Protein AF-A0A1D6JDD2-F1 (afdb_monomer_lite)

Foldseek 3Di:
DQEDPPPVVCVVVRYYPDDDDDDDDDDPVQDDDDDDDVVVVVPDDPVRVVVVVVCVVVVVVVVVVD

Structure (mmCIF, N/CA/C/O backbone):
data_AF-A0A1D6JDD2-F1
#
_entry.id   AF-A0A1D6JDD2-F1
#
loop_
_atom_site.group_PDB
_atom_site.id
_atom_site.type_symbol
_atom_site.label_atom_id
_atom_site.label_alt_id
_atom_site.label_comp_id
_atom_site.label_asym_id
_atom_site.label_entity_id
_atom_site.label_seq_id
_atom_site.pdbx_PDB_ins_code
_atom_site.Cartn_x
_atom_site.Cartn_y
_atom_site.Cartn_z
_atom_site.occupancy
_atom_site.B_iso_or_equiv
_atom_site.auth_seq_id
_atom_site.auth_comp_id
_atom_site.auth_asym_id
_atom_site.auth_atom_id
_atom_site.pdbx_PDB_model_num
ATOM 1 N N . MET A 1 1 ? 12.842 6.671 -6.574 1.00 78.81 1 MET A N 1
ATOM 2 C CA . MET A 1 1 ? 11.846 5.653 -6.968 1.00 78.81 1 MET A CA 1
ATOM 3 C C . MET A 1 1 ? 12.444 4.838 -8.110 1.00 78.81 1 MET A C 1
ATOM 5 O O . MET A 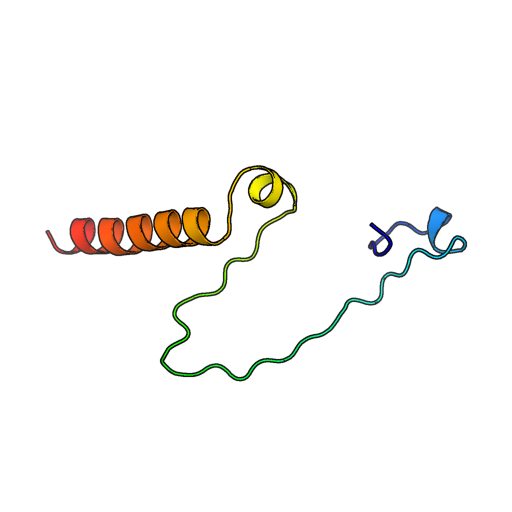1 1 ? 12.849 5.443 -9.088 1.00 78.81 1 MET A O 1
ATOM 9 N N . SER A 1 2 ? 12.594 3.517 -7.969 1.00 89.44 2 SER A N 1
ATOM 10 C CA . SER A 1 2 ? 13.188 2.641 -9.006 1.00 89.44 2 SER A CA 1
ATOM 11 C C . SER A 1 2 ? 12.145 1.964 -9.903 1.00 89.44 2 SER A C 1
ATOM 13 O O . SER A 1 2 ? 12.487 1.150 -10.758 1.00 89.44 2 SER A O 1
ATOM 15 N N . ARG A 1 3 ? 10.860 2.275 -9.695 1.00 91.44 3 ARG A N 1
ATOM 16 C CA . ARG A 1 3 ? 9.742 1.676 -10.420 1.00 91.44 3 ARG A CA 1
ATOM 17 C C . ARG A 1 3 ? 8.758 2.743 -10.866 1.00 91.44 3 ARG A C 1
ATOM 19 O O . ARG A 1 3 ? 8.357 3.556 -10.042 1.00 91.44 3 ARG A O 1
ATOM 26 N N . ALA A 1 4 ? 8.368 2.724 -12.134 1.00 90.50 4 ALA A N 1
ATOM 27 C CA . ALA A 1 4 ? 7.421 3.678 -12.699 1.00 90.50 4 ALA A CA 1
ATOM 28 C C . ALA A 1 4 ? 6.755 3.114 -13.963 1.00 90.50 4 ALA A C 1
ATOM 30 O O . ALA A 1 4 ? 7.281 2.212 -14.625 1.00 90.50 4 ALA A O 1
ATOM 31 N N . PHE A 1 5 ? 5.590 3.662 -14.305 1.00 89.94 5 PHE A N 1
ATOM 32 C CA . PHE A 1 5 ? 4.910 3.406 -15.574 1.00 89.94 5 PHE A CA 1
ATOM 33 C C . PHE A 1 5 ? 5.215 4.524 -16.574 1.00 89.94 5 PHE A C 1
ATOM 35 O O . PHE A 1 5 ? 5.333 5.678 -16.185 1.00 89.94 5 PHE A O 1
ATOM 42 N N . GLY A 1 6 ? 5.307 4.194 -17.866 1.00 86.25 6 GLY A N 1
ATOM 43 C CA . GLY A 1 6 ? 5.420 5.189 -18.946 1.00 86.25 6 GLY A CA 1
ATOM 44 C C . GLY A 1 6 ? 6.796 5.849 -19.114 1.00 86.25 6 GLY A C 1
ATOM 45 O O . GLY A 1 6 ? 7.018 6.548 -20.097 1.00 86.25 6 GLY A O 1
ATOM 46 N N . ASP A 1 7 ? 7.741 5.568 -18.220 1.00 83.94 7 ASP A N 1
ATOM 47 C CA . ASP A 1 7 ? 9.094 6.132 -18.192 1.00 83.94 7 ASP A CA 1
ATOM 48 C C . ASP A 1 7 ? 10.064 5.440 -19.178 1.00 83.94 7 ASP A C 1
ATOM 50 O O . ASP A 1 7 ? 11.178 5.039 -18.837 1.00 83.94 7 ASP A O 1
ATOM 54 N N . TYR A 1 8 ? 9.642 5.291 -20.439 1.00 80.69 8 TYR A N 1
ATOM 55 C CA . TYR A 1 8 ? 10.321 4.477 -21.461 1.00 80.69 8 TYR A CA 1
ATOM 56 C C . TYR A 1 8 ? 11.793 4.845 -21.694 1.00 80.69 8 TYR A C 1
ATOM 58 O O . TYR A 1 8 ? 12.622 3.958 -21.892 1.00 80.69 8 TYR A O 1
ATOM 66 N N . TYR A 1 9 ? 12.138 6.135 -21.634 1.00 83.62 9 TYR A N 1
ATOM 67 C CA . TYR A 1 9 ? 13.515 6.601 -21.836 1.00 83.62 9 TYR A CA 1
ATOM 68 C C . TYR A 1 9 ? 14.477 6.120 -20.744 1.00 83.62 9 TYR A C 1
ATOM 70 O O . TYR A 1 9 ? 15.656 5.909 -21.022 1.00 83.62 9 TYR A O 1
ATOM 78 N N . ILE A 1 10 ? 13.985 5.922 -19.518 1.00 87.75 10 ILE A N 1
ATOM 79 C CA . ILE A 1 10 ? 14.810 5.523 -18.370 1.00 87.75 10 ILE A CA 1
ATOM 80 C C . ILE A 1 10 ? 14.677 4.036 -18.016 1.00 87.75 10 ILE A C 1
ATOM 82 O O . ILE A 1 10 ? 15.432 3.541 -17.179 1.00 87.75 10 ILE A O 1
ATOM 86 N N . MET A 1 11 ? 13.792 3.291 -18.690 1.00 82.75 11 MET A N 1
ATOM 87 C CA . MET A 1 11 ? 13.651 1.841 -18.490 1.00 82.75 11 MET A CA 1
ATOM 88 C C . MET A 1 11 ? 14.964 1.081 -18.742 1.00 82.75 11 MET A C 1
ATOM 90 O O . MET A 1 11 ? 15.287 0.143 -18.018 1.00 82.75 11 MET A O 1
ATOM 94 N N . TYR A 1 12 ? 15.780 1.526 -19.704 1.00 84.44 12 TYR A N 1
ATOM 95 C CA . TYR A 1 12 ? 17.098 0.934 -19.983 1.00 84.44 12 TYR A CA 1
ATOM 96 C C . TYR A 1 12 ? 18.155 1.219 -18.906 1.00 84.44 12 TYR A C 1
ATOM 98 O O . TYR A 1 12 ? 19.215 0.597 -18.906 1.00 84.44 12 TYR A O 1
ATOM 106 N N . TYR A 1 13 ? 17.866 2.126 -17.973 1.00 88.94 13 TYR A N 1
ATOM 107 C CA . TYR A 1 13 ? 18.757 2.527 -16.884 1.00 88.94 13 TYR A CA 1
ATOM 108 C C . TYR A 1 13 ? 18.340 1.923 -15.533 1.00 88.94 13 TYR A C 1
ATOM 110 O O . TYR A 1 13 ? 18.751 2.402 -14.478 1.00 88.94 13 TYR A O 1
ATOM 118 N N . GLY A 1 14 ? 17.537 0.853 -15.558 1.00 88.19 14 GLY A N 1
ATOM 119 C CA . GLY A 1 14 ? 17.181 0.073 -14.370 1.00 88.19 14 GLY A CA 1
ATOM 120 C C . GLY A 1 14 ? 15.843 0.437 -13.724 1.00 88.19 14 GLY A C 1
ATOM 121 O O . GLY A 1 14 ? 15.530 -0.106 -12.666 1.00 88.19 14 GLY A O 1
ATOM 122 N N . VAL A 1 15 ? 15.039 1.310 -14.344 1.00 92.62 15 VAL A N 1
ATOM 123 C CA . VAL A 1 15 ? 13.650 1.546 -13.917 1.00 92.62 15 VAL A CA 1
ATOM 124 C C . VAL A 1 15 ? 12.750 0.441 -14.460 1.00 92.62 15 VAL A C 1
ATOM 126 O O . VAL A 1 15 ? 12.722 0.191 -15.662 1.00 92.62 15 VAL A O 1
ATOM 129 N N . ILE A 1 16 ? 11.988 -0.213 -13.584 1.00 92.50 16 ILE A N 1
ATOM 130 C CA . ILE A 1 16 ? 11.084 -1.307 -13.971 1.00 92.50 16 ILE A CA 1
ATOM 131 C C . ILE A 1 16 ? 9.615 -0.919 -13.795 1.00 92.50 16 ILE A C 1
ATOM 133 O O . ILE A 1 16 ? 9.253 -0.213 -12.859 1.00 92.50 16 ILE A O 1
ATOM 137 N N . SER A 1 17 ? 8.742 -1.433 -14.661 1.00 91.56 17 SER A N 1
ATOM 138 C CA . SER A 1 17 ? 7.286 -1.242 -14.532 1.00 91.56 17 SER A CA 1
ATOM 139 C C . SER A 1 17 ? 6.577 -2.394 -13.822 1.00 91.56 17 SER A C 1
ATOM 141 O O . SER A 1 17 ? 5.386 -2.304 -13.540 1.00 91.56 17 SER A O 1
ATOM 143 N N . ALA A 1 18 ? 7.285 -3.486 -13.525 1.00 92.94 18 ALA A N 1
ATOM 144 C CA . ALA A 1 18 ? 6.713 -4.583 -12.757 1.00 92.94 18 ALA A CA 1
ATOM 145 C C . ALA A 1 18 ? 6.407 -4.107 -11.321 1.00 92.94 18 ALA A C 1
ATOM 147 O O . ALA A 1 18 ? 7.298 -3.535 -10.680 1.00 92.94 18 ALA A O 1
ATOM 148 N N . PRO A 1 19 ? 5.193 -4.332 -10.787 1.00 93.31 19 PRO A N 1
ATOM 149 C CA . PRO A 1 19 ? 4.870 -3.975 -9.411 1.00 93.31 19 PRO A CA 1
ATOM 150 C C . PRO A 1 19 ? 5.530 -4.940 -8.418 1.00 93.31 19 PRO A C 1
ATOM 152 O O . PRO A 1 19 ? 6.010 -6.017 -8.777 1.00 93.31 19 PRO A O 1
ATOM 155 N N . GLU A 1 20 ? 5.558 -4.548 -7.151 1.00 93.81 20 GLU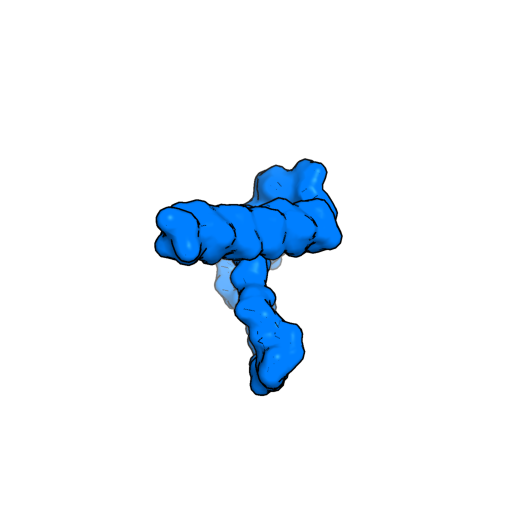 A N 1
ATOM 156 C CA . GLU A 1 20 ? 5.703 -5.502 -6.055 1.00 93.81 20 GLU A CA 1
ATOM 157 C C . GLU A 1 20 ? 4.311 -6.021 -5.694 1.00 93.81 20 GLU A C 1
ATOM 159 O O . GLU A 1 20 ? 3.373 -5.236 -5.559 1.00 93.81 20 GLU A O 1
ATOM 164 N N . VAL A 1 21 ? 4.164 -7.341 -5.593 1.00 95.44 21 VAL A N 1
ATOM 165 C CA . VAL A 1 21 ? 2.875 -7.982 -5.320 1.00 95.44 21 VAL A CA 1
ATOM 166 C C . VAL A 1 21 ? 2.935 -8.621 -3.945 1.00 95.44 21 VAL A C 1
ATOM 168 O O . VAL A 1 21 ? 3.754 -9.505 -3.701 1.00 95.44 21 VAL A O 1
ATOM 171 N N . THR A 1 22 ? 2.044 -8.191 -3.059 1.00 96.38 22 THR A N 1
ATOM 172 C CA . THR A 1 22 ? 1.851 -8.780 -1.734 1.00 96.38 22 THR A CA 1
ATOM 173 C C . THR A 1 22 ? 0.448 -9.370 -1.636 1.00 96.38 22 THR A C 1
ATOM 175 O O . THR A 1 22 ? -0.492 -8.905 -2.282 1.00 96.38 22 THR A O 1
ATOM 178 N N . GLN A 1 23 ? 0.303 -10.430 -0.842 1.00 96.38 23 GLN A N 1
ATOM 179 C CA . GLN A 1 23 ? -0.982 -11.065 -0.570 1.00 96.38 23 GLN A CA 1
ATOM 180 C C . GLN A 1 23 ? -1.175 -11.167 0.939 1.00 96.38 23 GLN A C 1
ATOM 182 O O . GLN A 1 23 ? -0.302 -11.649 1.658 1.00 96.38 23 GLN A O 1
ATOM 187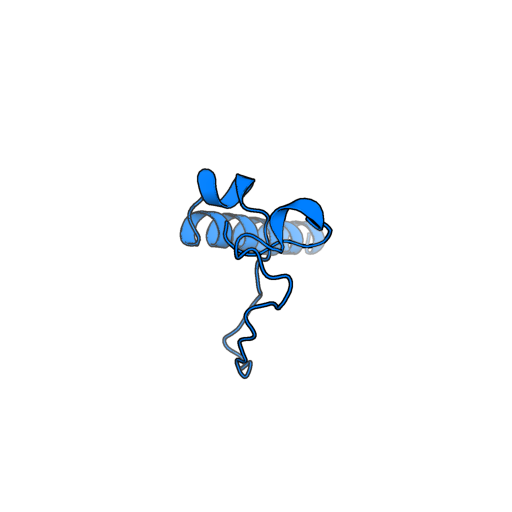 N N . ARG A 1 24 ? -2.348 -10.750 1.409 1.00 94.81 24 ARG A N 1
ATOM 188 C CA . ARG A 1 24 ? -2.804 -10.936 2.786 1.00 94.81 24 ARG A CA 1
ATOM 189 C C . ARG A 1 24 ? -4.216 -11.500 2.749 1.00 94.81 24 ARG A C 1
ATOM 191 O O . ARG A 1 24 ? -5.036 -11.064 1.945 1.00 94.81 24 ARG A O 1
ATOM 198 N N . ARG A 1 25 ? -4.495 -12.475 3.613 1.00 96.31 25 ARG A N 1
ATOM 199 C CA . ARG A 1 25 ? -5.859 -12.950 3.847 1.00 96.31 25 ARG A CA 1
ATOM 200 C C . ARG A 1 25 ? -6.527 -12.006 4.837 1.00 96.31 25 ARG A C 1
ATOM 202 O O . ARG A 1 25 ? -5.955 -11.765 5.893 1.00 96.31 25 ARG A O 1
ATOM 209 N N . THR A 1 26 ? -7.702 -11.500 4.488 1.00 95.31 26 THR A N 1
ATOM 210 C CA . THR A 1 26 ? -8.487 -10.661 5.391 1.00 95.31 26 THR A CA 1
ATOM 211 C C . THR A 1 26 ? -9.210 -11.508 6.431 1.00 95.31 26 THR A C 1
ATOM 213 O O . THR A 1 26 ? -9.670 -12.616 6.121 1.00 95.31 26 THR A O 1
ATOM 216 N N . ASP A 1 27 ? -9.342 -10.977 7.640 1.00 96.31 27 ASP A N 1
ATOM 217 C CA . ASP A 1 27 ? -10.212 -11.526 8.682 1.00 96.31 27 ASP A CA 1
ATOM 218 C C . ASP A 1 27 ? -11.130 -10.448 9.282 1.00 96.31 27 ASP A C 1
ATOM 220 O O . ASP A 1 27 ? -11.167 -9.313 8.815 1.00 96.31 27 ASP A O 1
ATOM 224 N N . SER A 1 28 ? -11.933 -10.816 10.282 1.00 95.50 28 SER A N 1
ATOM 225 C CA . SER A 1 28 ? -12.912 -9.914 10.902 1.00 95.50 28 SER A CA 1
ATOM 226 C C . SER A 1 28 ? -12.301 -8.735 11.670 1.00 95.50 28 SER A C 1
ATOM 228 O O . SER A 1 28 ? -13.044 -7.848 12.082 1.00 95.50 28 SER A O 1
ATOM 230 N N . ASN A 1 29 ? -10.988 -8.728 11.911 1.00 94.38 29 ASN A N 1
ATOM 231 C CA . ASN A 1 29 ? -10.284 -7.632 12.577 1.00 94.38 29 ASN A CA 1
ATOM 232 C C . ASN A 1 29 ? -9.820 -6.547 11.595 1.00 94.38 29 ASN A C 1
ATOM 234 O O . ASN A 1 29 ? -9.492 -5.442 12.027 1.00 94.38 29 ASN A O 1
ATOM 238 N N . ASP A 1 30 ? -9.776 -6.837 10.292 1.00 92.31 30 ASP A N 1
ATOM 239 C CA . ASP A 1 30 ? -9.402 -5.854 9.278 1.00 92.31 30 ASP A CA 1
ATOM 240 C C . ASP A 1 30 ? -10.607 -4.936 8.984 1.00 92.31 30 ASP A C 1
ATOM 242 O O . ASP A 1 30 ? -11.602 -5.370 8.405 1.00 92.31 30 ASP A O 1
ATOM 246 N N . GLN A 1 31 ? -10.533 -3.662 9.392 1.00 88.88 31 GLN A N 1
ATOM 247 C CA . GLN A 1 31 ? -11.650 -2.709 9.257 1.00 88.88 31 GLN A CA 1
ATOM 248 C C . GLN A 1 31 ? -11.653 -1.971 7.913 1.00 88.88 31 GLN A C 1
ATOM 250 O O . GLN A 1 31 ? -12.693 -1.843 7.273 1.00 88.88 31 GLN A O 1
ATOM 255 N N . PHE A 1 32 ? -10.488 -1.497 7.468 1.00 89.25 32 PHE A N 1
ATOM 256 C CA . PHE A 1 32 ? -10.320 -0.777 6.207 1.00 89.25 32 PHE A CA 1
ATOM 257 C C . PHE A 1 32 ? -8.859 -0.816 5.743 1.00 89.25 32 PHE A C 1
ATOM 259 O O . PHE A 1 32 ? -7.950 -1.155 6.502 1.00 89.25 32 PHE A O 1
ATOM 266 N N . VAL A 1 33 ? -8.627 -0.437 4.483 1.00 90.75 33 VAL A N 1
ATOM 267 C CA . VAL A 1 33 ? -7.290 -0.235 3.908 1.00 90.75 33 VAL A CA 1
ATOM 268 C C . VAL A 1 33 ? -7.202 1.186 3.368 1.00 90.75 33 VAL A C 1
ATOM 270 O O . VAL A 1 33 ? -8.079 1.623 2.625 1.00 90.75 33 VAL A O 1
ATOM 273 N N . ILE A 1 34 ? -6.126 1.894 3.714 1.00 90.38 34 ILE A N 1
ATOM 274 C CA . ILE A 1 34 ? -5.862 3.253 3.235 1.00 90.38 34 ILE A CA 1
ATOM 275 C C . ILE A 1 34 ? -4.806 3.195 2.133 1.00 90.38 34 ILE A C 1
ATOM 277 O O . ILE A 1 34 ? -3.667 2.794 2.366 1.00 90.38 34 ILE A O 1
ATOM 281 N N . LEU A 1 35 ? -5.187 3.620 0.928 1.00 89.75 35 LEU A N 1
ATOM 282 C CA . LEU A 1 35 ? -4.273 3.836 -0.192 1.00 89.75 35 LEU A CA 1
ATOM 283 C C . LEU A 1 35 ? -4.112 5.337 -0.402 1.00 89.75 35 LEU A C 1
ATOM 285 O O . LEU A 1 35 ? -5.094 6.047 -0.612 1.00 89.75 35 LEU A O 1
ATOM 289 N N . HIS A 1 36 ? -2.874 5.819 -0.369 1.00 84.44 36 HIS A N 1
ATOM 290 C CA . HIS A 1 36 ? -2.592 7.224 -0.618 1.00 84.44 36 HIS A CA 1
ATOM 291 C C . HIS A 1 36 ? -1.332 7.411 -1.466 1.00 84.44 36 HIS A C 1
ATOM 293 O O . HIS A 1 36 ? -0.489 6.515 -1.553 1.00 84.44 36 HIS A O 1
ATOM 299 N N . ASN A 1 37 ? -1.234 8.567 -2.126 1.00 83.81 37 ASN A N 1
ATOM 300 C CA . ASN A 1 37 ? -0.027 8.954 -2.848 1.00 83.81 37 ASN A CA 1
ATOM 301 C C . ASN A 1 37 ? 1.100 9.308 -1.857 1.00 83.81 37 ASN A C 1
ATOM 303 O O . ASN A 1 37 ? 0.871 9.440 -0.661 1.00 83.81 37 ASN A O 1
ATOM 307 N N . VAL A 1 38 ? 2.330 9.460 -2.345 1.00 79.50 38 VAL A N 1
ATOM 308 C CA . VAL A 1 38 ? 3.487 9.778 -1.484 1.00 79.50 38 VAL A CA 1
ATOM 309 C C . VAL A 1 38 ? 3.267 11.073 -0.679 1.00 79.50 38 VAL A C 1
ATOM 311 O O . VAL A 1 38 ? 3.662 11.150 0.476 1.00 79.50 38 VAL A O 1
ATOM 314 N N . GLY A 1 39 ? 2.540 12.041 -1.244 1.00 81.25 39 GLY A N 1
ATOM 315 C CA . GLY A 1 39 ? 2.402 13.390 -0.704 1.00 81.25 39 GLY A CA 1
ATOM 316 C C . GLY A 1 39 ? 1.751 13.491 0.677 1.00 81.25 39 GLY A C 1
ATOM 317 O O . GLY A 1 39 ? 2.243 14.272 1.485 1.00 81.25 39 GLY A O 1
ATOM 318 N N . ALA A 1 40 ? 0.692 12.733 1.006 1.00 78.25 40 ALA A N 1
ATOM 319 C CA . ALA A 1 40 ? 0.215 12.763 2.403 1.00 78.25 40 ALA A CA 1
ATOM 320 C C . ALA A 1 40 ? 1.008 11.856 3.341 1.00 78.25 40 ALA A C 1
ATOM 322 O O . ALA A 1 40 ? 1.021 12.142 4.533 1.00 78.25 40 ALA A O 1
ATOM 323 N N . TRP A 1 41 ? 1.713 10.833 2.847 1.00 82.19 41 TRP A N 1
ATOM 324 C CA . TRP A 1 41 ? 2.615 10.047 3.700 1.00 82.19 41 TRP A CA 1
ATOM 325 C C . TRP A 1 41 ? 3.879 10.819 4.094 1.00 82.19 41 TRP A C 1
ATOM 327 O O . TRP A 1 41 ? 4.501 10.489 5.100 1.00 82.19 41 TRP A O 1
ATOM 337 N N . ASP A 1 42 ? 4.223 11.877 3.357 1.00 87.62 42 ASP A N 1
ATOM 338 C CA . ASP A 1 42 ? 5.285 12.812 3.742 1.00 87.62 42 ASP A CA 1
ATOM 339 C C . ASP A 1 42 ? 4.891 13.701 4.940 1.00 87.62 42 ASP A C 1
ATOM 341 O O . ASP A 1 42 ? 5.762 14.265 5.602 1.00 87.62 42 ASP A O 1
ATOM 345 N N . VAL A 1 43 ? 3.588 13.850 5.217 1.00 91.50 43 VAL A N 1
ATOM 346 C CA . VAL A 1 43 ? 3.054 14.792 6.220 1.00 91.50 43 VAL A CA 1
ATOM 347 C C . VAL A 1 43 ? 2.379 14.081 7.392 1.00 91.50 43 VAL A C 1
ATOM 349 O O . VAL A 1 43 ? 2.424 14.583 8.512 1.00 91.50 43 VAL A O 1
ATOM 352 N N . LEU A 1 44 ? 1.746 12.934 7.147 1.00 91.31 44 LEU A N 1
ATOM 353 C CA . LEU A 1 44 ?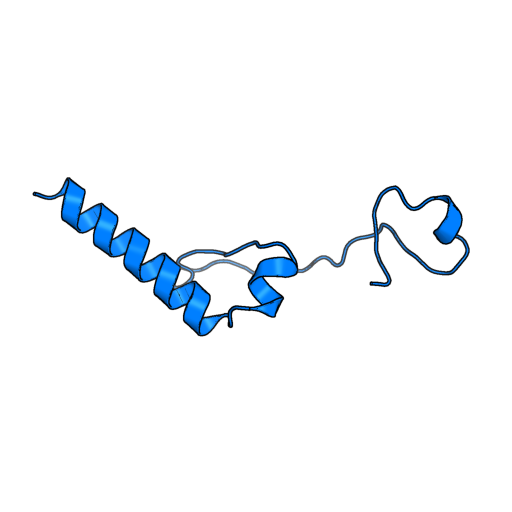 0.958 12.201 8.130 1.00 91.31 44 LEU A CA 1
ATOM 354 C C . LEU A 1 44 ? 1.522 10.804 8.353 1.00 91.31 44 LEU A C 1
ATOM 356 O O . LEU A 1 44 ? 1.813 10.060 7.415 1.00 91.31 44 LEU A O 1
ATOM 360 N N . THR A 1 45 ? 1.590 10.413 9.620 1.00 93.81 45 THR A N 1
ATOM 361 C CA . THR A 1 45 ? 1.892 9.032 10.001 1.00 93.81 45 THR A CA 1
ATOM 362 C C . THR A 1 45 ? 0.682 8.115 9.790 1.00 93.81 45 THR A C 1
ATOM 364 O O . THR A 1 45 ? -0.468 8.562 9.710 1.00 93.81 45 THR A O 1
ATOM 367 N N . ASN A 1 46 ? 0.920 6.800 9.758 1.00 91.81 46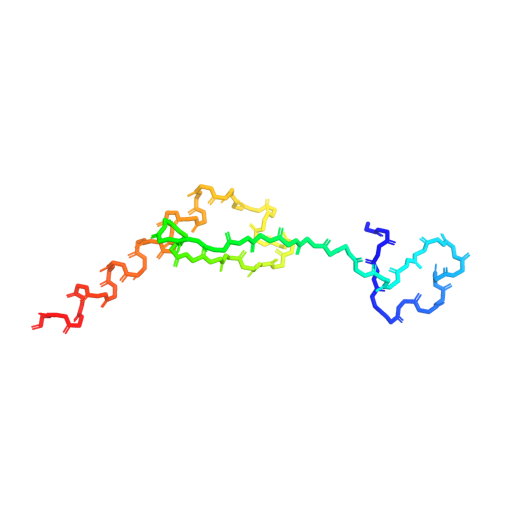 ASN A N 1
ATOM 368 C CA . ASN A 1 46 ? -0.154 5.803 9.688 1.00 91.81 46 ASN A CA 1
ATOM 369 C C . ASN A 1 46 ? -1.146 5.937 10.856 1.00 91.81 46 ASN A C 1
ATOM 371 O O . ASN A 1 46 ? -2.352 5.822 10.644 1.00 91.81 46 ASN A O 1
ATOM 375 N N . ASP A 1 47 ? -0.663 6.220 12.070 1.00 93.62 47 ASP A N 1
ATOM 376 C CA . ASP A 1 47 ? -1.515 6.357 13.257 1.00 93.62 47 ASP A CA 1
ATOM 377 C C . ASP A 1 47 ? -2.395 7.608 13.191 1.00 93.62 47 ASP A C 1
ATOM 379 O O . ASP A 1 47 ? -3.582 7.550 13.513 1.00 93.62 47 ASP A O 1
ATOM 383 N N . GLU A 1 48 ? -1.841 8.745 12.761 1.00 93.50 48 GLU A N 1
ATOM 384 C CA . GLU A 1 48 ? -2.614 9.977 12.557 1.00 93.50 48 GLU A CA 1
ATOM 385 C C . GLU A 1 48 ? -3.667 9.788 11.470 1.00 93.50 48 GLU A C 1
ATOM 387 O O . GLU A 1 48 ? -4.832 10.138 11.658 1.00 93.50 48 GLU A O 1
ATOM 392 N N . THR A 1 49 ? -3.273 9.158 10.367 1.00 92.00 49 THR A N 1
ATOM 393 C CA . THR A 1 49 ? -4.161 8.882 9.239 1.00 92.00 49 THR A CA 1
ATOM 394 C C . THR A 1 49 ? -5.303 7.947 9.646 1.00 92.00 49 THR A C 1
ATOM 396 O O . THR A 1 49 ? -6.465 8.223 9.348 1.00 92.00 49 THR A O 1
ATOM 399 N N . THR A 1 50 ? -5.003 6.899 10.416 1.00 91.31 50 THR A N 1
ATOM 400 C CA . THR A 1 50 ? -6.009 5.978 10.971 1.00 91.31 50 THR A CA 1
ATOM 401 C C . THR A 1 50 ? -6.975 6.717 11.896 1.00 91.31 50 THR A C 1
ATOM 403 O O . THR A 1 50 ? -8.187 6.590 11.737 1.00 91.31 50 THR A O 1
ATOM 406 N N . LYS A 1 51 ? -6.468 7.558 12.811 1.00 91.44 51 LYS A N 1
ATOM 407 C CA . LYS A 1 51 ? -7.310 8.355 13.722 1.00 91.44 51 LYS A CA 1
ATOM 408 C C . LYS A 1 51 ? -8.264 9.280 12.970 1.00 91.44 51 LYS A C 1
ATOM 410 O O . LYS A 1 51 ? -9.425 9.384 13.358 1.00 91.44 51 LYS A O 1
ATOM 415 N N . ILE A 1 52 ? -7.789 9.940 11.914 1.00 90.19 52 ILE A N 1
ATOM 416 C CA . ILE A 1 52 ? -8.612 10.839 11.096 1.00 90.19 52 ILE A CA 1
ATOM 417 C C . ILE A 1 52 ? -9.730 10.058 10.399 1.00 90.19 52 ILE A C 1
ATOM 419 O O . ILE A 1 52 ? -10.887 10.467 10.477 1.00 90.19 52 ILE A O 1
ATOM 423 N N . VAL A 1 53 ? -9.413 8.925 9.763 1.00 89.38 53 VAL A N 1
ATOM 424 C CA . VAL A 1 53 ? -10.420 8.101 9.072 1.00 89.38 53 VAL A CA 1
ATOM 425 C C . VAL A 1 53 ? -11.462 7.572 10.053 1.00 89.38 53 VAL A C 1
ATOM 427 O O . VAL A 1 53 ? -12.654 7.758 9.822 1.00 89.38 53 VAL A O 1
ATOM 430 N N . THR A 1 54 ? -11.037 7.016 11.190 1.00 88.69 54 THR A N 1
ATOM 431 C CA . THR A 1 54 ? -11.964 6.528 12.221 1.00 88.69 54 THR A CA 1
ATOM 432 C C . THR A 1 54 ? -12.843 7.649 12.778 1.00 88.69 54 THR A C 1
ATOM 434 O O . THR A 1 54 ? -14.037 7.444 12.991 1.00 88.69 54 THR A O 1
ATOM 437 N N . TYR A 1 55 ? -12.291 8.849 12.991 1.00 87.31 55 TYR A N 1
ATOM 438 C CA . TYR A 1 55 ? -13.072 10.001 13.444 1.00 87.31 55 TYR A CA 1
ATOM 439 C C . TYR A 1 55 ? -14.152 10.397 12.429 1.00 87.31 55 TYR A C 1
ATOM 441 O O . TYR A 1 55 ? -15.290 10.655 12.821 1.00 87.31 55 TYR A O 1
ATOM 449 N N . ILE A 1 56 ? -13.818 10.413 11.135 1.00 85.62 56 ILE A N 1
ATOM 450 C CA . ILE A 1 56 ? -14.772 10.739 10.068 1.00 85.62 56 ILE A CA 1
ATOM 451 C C . ILE A 1 56 ? -15.859 9.666 9.968 1.00 85.62 56 ILE A C 1
ATOM 453 O O . ILE A 1 56 ? -17.035 10.018 9.925 1.00 85.62 56 ILE A O 1
ATOM 457 N N . GLU A 1 57 ? -15.506 8.378 9.972 1.00 79.25 57 GLU A N 1
ATOM 458 C CA . GLU A 1 57 ? -16.494 7.293 9.898 1.00 79.25 57 GLU A CA 1
ATOM 459 C C . GLU A 1 57 ? -17.481 7.340 11.070 1.00 79.25 57 GLU A C 1
ATOM 461 O O . GLU A 1 57 ? -18.696 7.353 10.863 1.00 79.25 57 GLU A O 1
ATOM 466 N N . VAL A 1 58 ? -16.976 7.436 12.303 1.00 74.62 58 VAL A N 1
ATOM 467 C CA . VAL A 1 58 ? -17.817 7.485 13.509 1.00 74.62 58 VAL A CA 1
ATOM 468 C C . VAL A 1 58 ? -18.640 8.774 13.558 1.00 74.62 58 VAL A C 1
ATOM 470 O O . VAL A 1 58 ? -19.832 8.731 13.865 1.00 74.62 58 VAL A O 1
ATOM 473 N N . GLY A 1 59 ? -18.036 9.916 13.216 1.00 69.62 59 GLY A N 1
ATOM 474 C CA . GLY A 1 59 ? -18.724 11.205 13.167 1.00 69.62 59 GLY A CA 1
ATOM 475 C C . GLY A 1 59 ? -19.854 11.232 12.135 1.00 69.62 59 GLY A C 1
ATOM 476 O O . GLY A 1 59 ? -20.943 11.723 12.427 1.00 69.62 59 GLY A O 1
ATOM 477 N N . MET A 1 60 ? -19.636 10.641 10.959 1.00 66.56 60 MET A N 1
ATOM 478 C CA . MET A 1 60 ? -20.642 10.571 9.899 1.00 66.56 60 MET A CA 1
ATOM 479 C C . MET A 1 60 ? -21.800 9.632 10.272 1.00 66.56 60 MET A C 1
ATOM 481 O O . MET A 1 60 ? -22.956 9.962 10.012 1.00 66.56 60 MET A O 1
ATOM 485 N N . ILE A 1 61 ? -21.522 8.512 10.950 1.00 61.69 61 ILE A N 1
ATOM 486 C CA . ILE A 1 61 ? -22.560 7.614 11.487 1.00 61.69 61 ILE A CA 1
ATOM 487 C C . ILE A 1 61 ? -23.423 8.333 12.537 1.00 61.69 61 ILE A C 1
ATOM 489 O O . ILE A 1 61 ? -24.650 8.256 12.477 1.00 61.69 61 ILE A O 1
ATOM 493 N N . LEU A 1 62 ? -22.803 9.068 13.468 1.00 59.66 62 LEU A N 1
ATOM 494 C CA . LEU A 1 62 ? -23.513 9.842 14.496 1.00 59.66 62 LEU A CA 1
ATOM 495 C C . LEU A 1 62 ? -24.430 10.921 13.901 1.00 59.66 62 LEU A C 1
ATOM 497 O O . LEU A 1 62 ? -25.522 11.131 14.419 1.00 59.66 62 LEU A O 1
ATOM 501 N N . MET A 1 63 ? -24.019 11.576 12.812 1.00 60.91 63 MET A N 1
ATOM 502 C CA . MET A 1 63 ? -24.828 12.607 12.145 1.00 60.91 63 MET A CA 1
ATOM 503 C C . MET A 1 63 ? -26.044 12.048 11.393 1.00 60.91 63 MET A C 1
ATOM 505 O O . MET A 1 63 ? -27.031 12.759 11.251 1.00 60.91 63 MET A O 1
ATOM 509 N N . VAL A 1 64 ? -25.989 10.806 10.901 1.00 61.47 64 VAL A N 1
ATOM 510 C CA . VAL A 1 64 ? -27.113 10.159 10.188 1.00 61.47 64 VAL A CA 1
ATOM 511 C C . VAL A 1 64 ? -28.114 9.517 11.158 1.00 61.47 64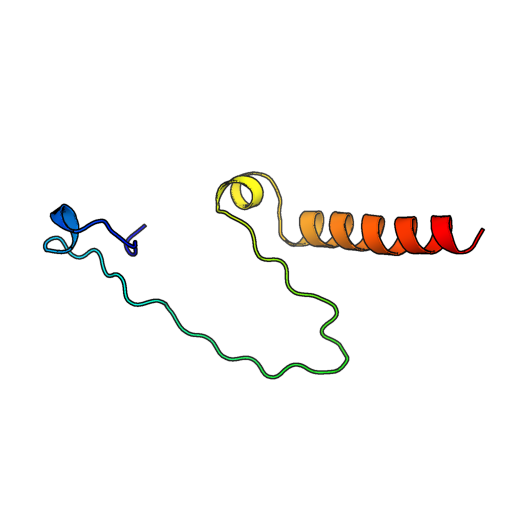 VAL A C 1
ATOM 513 O O . VAL A 1 64 ? -29.276 9.325 10.810 1.00 61.47 64 VAL A O 1
ATOM 516 N N . ALA A 1 65 ? -27.678 9.178 12.372 1.00 60.47 65 ALA A N 1
ATOM 517 C CA . ALA A 1 65 ? -28.507 8.532 13.388 1.00 60.47 65 ALA A CA 1
ATOM 518 C C . ALA A 1 65 ? -29.367 9.502 14.230 1.00 60.47 65 ALA A C 1
ATOM 520 O O . ALA A 1 65 ? -30.096 9.037 15.109 1.00 60.47 65 ALA A O 1
ATOM 521 N N . MET A 1 66 ? -29.271 10.814 13.993 1.00 59.47 66 MET A N 1
ATOM 522 C CA . MET A 1 66 ? -29.967 11.881 14.729 1.00 59.47 66 MET A CA 1
ATOM 523 C C . MET A 1 66 ? -31.053 12.528 13.869 1.00 59.47 66 MET A C 1
ATOM 525 O O . MET A 1 66 ? -32.129 12.828 14.431 1.00 59.47 66 MET A O 1
#

Radius of gyration: 18.13 Å; chains: 1; bounding box: 49×28×37 Å

Secondary structure (DSSP, 8-state):
--B-SS-HHHHTTT-B-PPP-------TT--------HHHHTT--HHHHHHHHHHHHHHHHHHH--

pLDDT: mean 85.88, std 10.06, range [59.47, 96.38]

InterPro domains:
  IPR001932 PPM-type phosphatase-like domain [PF00481] (1-56)
  IPR015655 Protein phosphatase 2C [PTHR47992] (1-54)
  IPR036457 PPM-type phosphatase-like domain superfamily [G3DSA:3.60.40.10] (1-58)
  IPR036457 PPM-type phosphatase-like domain superfamily [SSF81606] (1-55)

Sequence (66 aa):
MSRAFGDYYIMYYGVISAPEVTQRRTDSNDQFVILHNVGAWDVLTNDETTKIVTYIEVGMILMVAM

Organism: Zea mays (NCBI:txid4577)